Protein AF-A0A2V9I6V0-F1 (afdb_monomer_lite)

Foldseek 3Di:
DDDDDDDDDDDDDDDDDDDDDDDDDDDDDDDDDPDPCPPPPPPDPPQPCVVLVNPPCVVCSVVVVVCVVVVHDDDDDDDPPPCPVVSVVSVCVVVVWPEAEEAQLPDDPCLAQADWDDPVPPDTDHDHDPSYNPRGPYYHYPPLVNHDPVVNVVVPD

Radius of gyration: 36.93 Å; chains: 1; bounding box: 83×36×105 Å

Secondary structure (DSSP, 8-state):
------------------------------------------PPPPPHHHHTT--S-TTTHHHHHHHHHHT--------TTSSHHHHHHHHHHHTT--EEEEETTT--HHHHH-EEEE-SSSSEEEE--TTSSTT-SEEEEETGGGS-HHHHHHH--

pLDDT: mean 78.24, std 22.67, range [29.75, 96.88]

Structure (mmCIF, N/CA/C/O backbone):
data_AF-A0A2V9I6V0-F1
#
_entry.id   AF-A0A2V9I6V0-F1
#
loop_
_atom_site.group_PDB
_atom_site.id
_atom_site.type_symbol
_atom_site.label_atom_id
_atom_site.label_alt_id
_atom_site.label_comp_id
_atom_site.label_asym_id
_atom_site.label_entity_id
_atom_site.label_seq_id
_atom_site.pdbx_PDB_ins_code
_atom_site.Cartn_x
_atom_site.Cartn_y
_atom_site.Cartn_z
_atom_site.occupancy
_atom_site.B_iso_or_equiv
_atom_site.auth_seq_id
_atom_site.auth_comp_id
_atom_site.auth_asym_id
_atom_site.auth_atom_id
_atom_site.pdbx_PDB_model_num
ATOM 1 N N . MET A 1 1 ? -12.060 -4.217 64.987 1.00 38.28 1 MET A N 1
ATOM 2 C CA . MET A 1 1 ? -13.081 -5.277 65.121 1.00 38.28 1 MET A CA 1
ATOM 3 C C . MET A 1 1 ? -14.219 -4.704 65.958 1.00 38.28 1 MET A C 1
ATOM 5 O O . MET A 1 1 ? -13.916 -4.252 67.048 1.00 38.28 1 MET A O 1
ATOM 9 N N . ALA A 1 2 ? -15.424 -4.649 65.371 1.00 37.38 2 ALA A N 1
ATOM 10 C CA . ALA A 1 2 ? -16.782 -4.444 65.920 1.00 37.38 2 ALA A CA 1
ATOM 11 C C . ALA A 1 2 ? -17.041 -3.417 67.055 1.00 37.38 2 ALA A C 1
ATOM 13 O O . ALA A 1 2 ? -16.475 -3.509 68.137 1.00 37.38 2 ALA A O 1
ATOM 14 N N . GLY A 1 3 ? -17.970 -2.480 66.797 1.00 46.00 3 GLY A N 1
ATOM 15 C CA . GLY A 1 3 ? -18.586 -1.598 67.805 1.00 46.00 3 GLY A CA 1
ATOM 16 C C . GLY A 1 3 ? -19.616 -2.320 68.687 1.00 46.00 3 GLY A C 1
ATOM 17 O O . GLY A 1 3 ? -19.722 -3.543 68.615 1.00 46.00 3 GLY A O 1
ATOM 18 N N . PRO A 1 4 ? -20.379 -1.575 69.505 1.00 51.56 4 PRO A N 1
ATOM 19 C CA . PRO A 1 4 ? -21.838 -1.713 69.405 1.00 51.56 4 PRO A CA 1
ATOM 20 C C . PRO A 1 4 ? -22.609 -0.411 69.710 1.00 51.56 4 PRO A C 1
ATOM 22 O O . PRO A 1 4 ? -22.318 0.301 70.668 1.00 51.56 4 PRO A O 1
ATOM 25 N N . TYR A 1 5 ? -23.632 -0.130 68.906 1.00 43.88 5 TYR A N 1
ATOM 26 C CA . TYR A 1 5 ? -24.773 0.702 69.291 1.00 43.88 5 TYR A CA 1
ATOM 27 C C . TYR A 1 5 ? -25.973 -0.244 69.367 1.00 43.88 5 TYR A C 1
ATOM 29 O O . TYR A 1 5 ? -26.364 -0.795 68.340 1.00 43.88 5 TYR A O 1
ATOM 37 N N . GLU A 1 6 ? -26.524 -0.430 70.563 1.00 46.38 6 GLU A N 1
ATOM 38 C CA . GLU A 1 6 ? -27.836 -1.040 70.785 1.00 46.38 6 GLU A CA 1
ATOM 39 C C . GLU A 1 6 ? -28.739 -0.035 71.514 1.00 46.38 6 GLU A C 1
ATOM 41 O O . GLU A 1 6 ? -28.375 0.516 72.552 1.00 46.38 6 GLU A O 1
ATOM 46 N N . ASP A 1 7 ? -29.865 0.238 70.852 1.00 45.62 7 ASP A N 1
ATOM 47 C CA . ASP A 1 7 ? -31.239 0.435 71.320 1.00 45.62 7 ASP A CA 1
ATOM 48 C C . ASP A 1 7 ? -31.532 1.027 72.707 1.00 45.62 7 ASP A C 1
ATOM 50 O O . ASP A 1 7 ? -31.152 0.488 73.738 1.00 45.62 7 ASP A O 1
ATOM 54 N N . HIS A 1 8 ? -32.430 2.025 72.725 1.00 43.97 8 HIS A N 1
ATOM 55 C CA . HIS A 1 8 ? -33.713 1.872 73.428 1.00 43.97 8 HIS A CA 1
ATOM 56 C C . HIS A 1 8 ? -34.796 2.879 72.946 1.00 43.97 8 HIS A C 1
ATOM 58 O O . HIS A 1 8 ? -34.467 3.923 72.383 1.00 43.97 8 HIS A O 1
ATOM 64 N N . PRO A 1 9 ? -36.096 2.544 73.120 1.00 51.59 9 PRO A N 1
ATOM 65 C CA . PRO A 1 9 ? -37.237 3.034 72.335 1.00 51.59 9 PRO A CA 1
ATOM 66 C C . PRO A 1 9 ? -38.047 4.121 73.055 1.00 51.59 9 PRO A C 1
ATOM 68 O O . PRO A 1 9 ? -38.036 4.145 74.278 1.00 51.59 9 PRO A O 1
ATOM 71 N N . LEU A 1 10 ? -38.872 4.900 72.339 1.00 39.47 10 LEU A N 1
ATOM 72 C CA . LEU A 1 10 ? -40.101 5.500 72.890 1.00 39.47 10 LEU A CA 1
ATOM 73 C C . LEU A 1 10 ? -41.166 5.708 71.796 1.00 39.47 10 LEU A C 1
ATOM 75 O O . LEU A 1 10 ? -40.885 6.219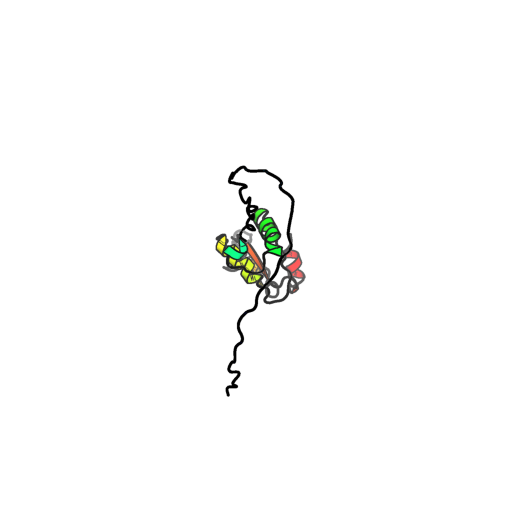 70.715 1.00 39.47 10 LEU A O 1
ATOM 79 N N . GLY A 1 11 ? -42.386 5.267 72.112 1.00 42.75 11 GLY A N 1
ATOM 80 C CA . GLY A 1 11 ? -43.599 5.350 71.297 1.00 42.75 11 GLY A CA 1
ATOM 81 C C . GLY A 1 11 ? -44.378 6.679 71.420 1.00 42.75 11 GLY A C 1
ATOM 82 O O . GLY A 1 11 ? -43.812 7.687 71.836 1.00 42.75 11 GLY A O 1
ATOM 83 N N . PRO A 1 12 ? -45.672 6.701 71.028 1.00 56.47 12 PRO A N 1
ATOM 84 C CA . PRO A 1 12 ? -46.307 7.847 70.362 1.00 56.47 12 PRO A CA 1
ATOM 85 C C . PRO A 1 12 ? -47.266 8.676 71.240 1.00 56.47 12 PRO A C 1
ATOM 87 O O . PRO A 1 12 ? -47.903 8.144 72.142 1.00 56.47 12 PRO A O 1
ATOM 90 N N . LEU A 1 13 ? -47.457 9.954 70.887 1.00 37.78 13 LEU A N 1
ATOM 91 C CA . LEU A 1 13 ? -48.538 10.866 71.322 1.00 37.78 13 LEU A CA 1
ATOM 92 C C . LEU A 1 13 ? -48.740 11.881 70.167 1.00 37.78 13 LEU A C 1
ATOM 94 O O . LEU A 1 13 ? -47.751 12.370 69.641 1.00 37.78 13 LEU A O 1
ATOM 98 N N . GLY A 1 14 ? -49.906 12.247 69.630 1.00 31.84 14 GLY A N 1
ATOM 99 C CA . GLY A 1 14 ? -51.283 12.205 70.113 1.00 31.84 14 GLY A CA 1
ATOM 100 C C . GLY A 1 14 ? -51.865 13.633 70.156 1.00 31.84 14 GLY A C 1
ATOM 101 O O . GLY A 1 14 ? -51.523 14.379 71.062 1.00 31.84 14 GLY A O 1
ATOM 102 N N . GLY A 1 15 ? -52.772 13.979 69.223 1.00 30.92 15 GLY A N 1
ATOM 103 C CA . GLY A 1 15 ? -53.697 15.142 69.277 1.00 30.92 15 GLY A CA 1
ATOM 104 C C . GLY A 1 15 ? -53.124 16.508 68.838 1.00 30.92 15 GLY A C 1
ATOM 105 O O . GLY A 1 15 ? -51.939 16.745 68.976 1.00 30.92 15 GLY A O 1
ATOM 106 N N . GLN A 1 16 ? -53.868 17.485 68.302 1.00 34.69 16 GLN A N 1
ATOM 107 C CA . GLN A 1 16 ? -55.303 17.663 68.065 1.00 34.69 16 GLN A CA 1
ATOM 108 C C . GLN A 1 16 ? -55.539 18.704 66.938 1.00 34.69 16 GLN A C 1
ATOM 110 O O . GLN A 1 16 ? -54.764 19.639 66.788 1.00 34.69 16 GLN A O 1
ATOM 115 N N . SER A 1 17 ? -56.666 18.545 66.232 1.00 35.91 17 SER A N 1
ATOM 116 C CA . SER A 1 17 ? -57.636 19.570 65.786 1.00 35.91 17 SER A CA 1
ATOM 117 C C . SER A 1 17 ? -57.187 20.846 65.038 1.00 35.91 17 SER A C 1
ATOM 119 O O . SER A 1 17 ? -56.687 21.790 65.638 1.00 35.91 17 SER A O 1
ATOM 121 N N . SER A 1 18 ? -57.599 20.960 63.766 1.00 35.47 18 SER A N 1
ATOM 122 C CA . SER A 1 18 ? -58.158 22.207 63.209 1.00 35.47 18 SER A CA 1
ATOM 123 C C . SER A 1 18 ? -59.084 21.943 62.004 1.00 35.47 18 SER A C 1
ATOM 125 O O . SER A 1 18 ? -58.698 21.656 60.878 1.00 35.47 18 SER A O 1
ATOM 127 N N . GLN A 1 19 ? -60.367 21.981 62.333 1.00 37.09 19 GLN A N 1
ATOM 128 C CA . GLN A 1 19 ? -61.542 22.400 61.573 1.00 37.09 19 GLN A CA 1
ATOM 129 C C . GLN A 1 19 ? -61.406 23.190 60.230 1.00 37.09 19 GLN A C 1
ATOM 131 O O . GLN A 1 19 ? -60.787 24.244 60.172 1.00 37.09 19 GLN A O 1
ATOM 136 N N . ILE A 1 20 ? -62.230 22.735 59.262 1.00 35.59 20 ILE A N 1
ATOM 137 C CA . ILE A 1 20 ? -63.172 23.464 58.360 1.00 35.59 20 ILE A CA 1
ATOM 138 C C . ILE A 1 20 ? -62.689 24.045 57.005 1.00 35.59 20 ILE A C 1
ATOM 140 O O . ILE A 1 20 ? -62.004 25.055 56.950 1.00 35.59 20 ILE A O 1
ATOM 144 N N . GLY A 1 21 ? -63.298 23.501 55.929 1.00 29.75 21 GLY A N 1
ATOM 145 C CA . GLY A 1 21 ? -63.727 24.185 54.686 1.00 29.75 21 GLY A CA 1
ATOM 146 C C . GLY A 1 21 ? -62.628 24.422 53.638 1.00 29.75 21 GLY A C 1
ATOM 147 O O . GLY A 1 21 ? -61.625 25.038 53.933 1.00 29.75 21 GLY A O 1
ATOM 148 N N . GLN A 1 22 ? -62.731 24.026 52.369 1.00 41.66 22 GLN A N 1
ATOM 149 C CA . GLN A 1 22 ? -63.890 24.104 51.487 1.00 41.66 22 GLN A CA 1
ATOM 150 C C . GLN A 1 22 ? -63.871 23.017 50.402 1.00 41.66 22 GLN A C 1
ATOM 152 O O . GLN A 1 22 ? -62.838 22.498 49.986 1.00 41.66 22 GLN A O 1
ATOM 157 N N . VAL A 1 23 ? -65.084 22.710 49.962 1.00 36.03 23 VAL A N 1
ATOM 158 C CA . VAL A 1 23 ? -65.481 21.756 48.934 1.00 36.03 23 VAL A CA 1
ATOM 159 C C . VAL A 1 23 ? -65.210 22.333 47.545 1.00 36.03 23 VAL A C 1
ATOM 161 O O . VAL A 1 23 ? -65.733 23.396 47.227 1.00 36.03 23 VAL A O 1
ATOM 164 N N . LEU A 1 24 ? -64.524 21.584 46.678 1.00 38.56 24 LEU A N 1
ATOM 165 C CA . LEU A 1 24 ? -64.734 21.674 45.232 1.00 38.56 24 LEU A CA 1
ATOM 166 C C . LEU A 1 24 ? -64.946 20.271 44.659 1.00 38.56 24 LEU A C 1
ATOM 168 O O . LEU A 1 24 ? -64.077 19.403 44.690 1.00 38.56 24 LEU A O 1
ATOM 172 N N . HIS A 1 25 ? -66.176 20.070 44.192 1.00 32.84 25 HIS A N 1
ATOM 173 C CA . HIS A 1 25 ? -66.625 18.933 43.407 1.00 32.84 25 HIS A CA 1
ATOM 174 C C . HIS A 1 25 ? -65.944 18.931 42.033 1.00 32.84 25 HIS A C 1
ATOM 176 O O . HIS A 1 25 ? -65.950 19.940 41.335 1.00 32.84 25 HIS A O 1
ATOM 182 N N . GLY A 1 26 ? -65.454 17.764 41.623 1.00 32.00 26 GLY A N 1
ATOM 183 C CA . GLY A 1 26 ? -65.017 17.487 40.259 1.00 32.00 26 GLY A CA 1
ATOM 184 C C . GLY A 1 26 ? -64.620 16.022 40.129 1.00 32.00 26 GLY A C 1
ATOM 185 O O . GLY A 1 26 ? -63.445 15.683 40.233 1.00 32.00 26 GLY A O 1
ATOM 186 N N . ARG A 1 27 ? -65.616 15.141 39.995 1.00 41.78 27 ARG A N 1
ATOM 187 C CA . ARG A 1 27 ? -65.419 13.750 39.567 1.00 41.78 27 ARG A CA 1
ATOM 188 C C . ARG A 1 27 ? -65.221 13.716 38.050 1.00 41.78 27 ARG A C 1
ATOM 190 O O . ARG A 1 27 ? -65.818 14.534 37.361 1.00 41.78 27 ARG A O 1
ATOM 197 N N . ASP A 1 28 ? -64.412 12.747 37.619 1.00 38.00 28 ASP A N 1
ATOM 198 C CA . ASP A 1 28 ? -64.442 11.980 36.355 1.00 38.00 28 ASP A CA 1
ATOM 199 C C . ASP A 1 28 ? -63.018 11.856 35.790 1.00 38.00 28 ASP A C 1
ATOM 201 O O . ASP A 1 28 ? -62.391 12.823 35.387 1.00 38.00 28 ASP A O 1
ATOM 205 N N . ALA A 1 29 ? -62.329 10.735 36.004 1.00 38.09 29 ALA A N 1
ATOM 206 C CA . ALA A 1 29 ? -62.457 9.441 35.325 1.00 38.09 29 ALA A CA 1
ATOM 207 C C . ALA A 1 29 ? -61.320 9.266 34.298 1.00 38.09 29 ALA A C 1
ATOM 209 O O . ALA A 1 29 ? -60.918 10.172 33.581 1.00 38.09 29 ALA A O 1
ATOM 210 N N . ARG A 1 30 ? -60.735 8.070 34.314 1.00 46.34 30 ARG A N 1
ATOM 211 C CA . ARG A 1 30 ? -59.500 7.682 33.625 1.00 46.34 30 ARG A CA 1
ATOM 212 C C . ARG A 1 30 ? -59.667 7.631 32.098 1.00 46.34 30 ARG A C 1
ATOM 214 O O . ARG A 1 30 ? -60.579 6.969 31.622 1.00 46.34 30 ARG A O 1
ATOM 221 N N . ALA A 1 31 ? -58.668 8.124 31.365 1.00 36.72 31 ALA A N 1
ATOM 222 C CA . ALA A 1 31 ? -58.270 7.646 30.032 1.00 36.72 31 ALA A CA 1
ATOM 223 C C . ALA A 1 31 ? -56.750 7.885 29.889 1.00 36.72 31 ALA A C 1
ATOM 225 O O . ALA A 1 31 ? -56.296 9.019 29.859 1.00 36.72 31 ALA A O 1
ATOM 226 N N . ARG A 1 32 ? -55.898 6.898 30.193 1.00 48.22 32 ARG A N 1
ATOM 227 C CA . ARG A 1 32 ? -55.247 5.981 29.237 1.00 48.22 32 ARG A CA 1
ATOM 228 C C . ARG A 1 32 ? -54.597 6.668 28.019 1.00 48.22 32 ARG A C 1
ATOM 230 O O . ARG A 1 32 ? -55.277 7.184 27.145 1.00 48.22 32 ARG A O 1
ATOM 237 N N . THR A 1 33 ? -53.273 6.477 27.955 1.00 45.94 33 THR A N 1
ATOM 238 C CA . THR A 1 33 ? -52.445 6.368 26.739 1.00 45.94 33 THR A CA 1
ATOM 239 C C . THR A 1 33 ? -51.934 7.670 26.108 1.00 45.94 33 THR A C 1
ATOM 241 O O . THR A 1 33 ? -52.276 8.011 24.984 1.00 45.94 33 THR A O 1
ATOM 244 N N . GLY A 1 34 ? -50.998 8.338 26.788 1.00 37.75 34 GLY A N 1
ATOM 245 C CA . GLY A 1 34 ? -49.989 9.170 26.125 1.00 37.75 34 GLY A CA 1
ATOM 246 C C . GLY A 1 34 ? -48.742 8.325 25.885 1.00 37.75 34 GLY A C 1
ATOM 247 O O . GLY A 1 34 ? -47.953 8.127 26.804 1.00 37.75 34 GLY A O 1
ATOM 248 N N . GLY A 1 35 ? -48.627 7.742 24.690 1.00 41.31 35 GLY A N 1
ATOM 249 C CA . GLY A 1 35 ? -47.510 6.889 24.296 1.00 41.31 35 GLY A CA 1
ATOM 250 C C . GLY A 1 35 ? -46.173 7.586 24.522 1.00 41.31 35 GLY A C 1
ATOM 251 O O . GLY A 1 35 ? -45.945 8.697 24.048 1.00 41.31 35 GLY A O 1
ATOM 252 N N . ASN A 1 36 ? -45.290 6.910 25.251 1.00 48.50 36 ASN A N 1
ATOM 253 C CA . ASN A 1 36 ? -43.904 7.302 25.410 1.00 48.50 36 ASN A CA 1
ATOM 254 C C . ASN A 1 36 ? -43.245 7.156 24.027 1.00 48.50 36 ASN A C 1
ATOM 256 O O . ASN A 1 36 ? -42.780 6.074 23.668 1.00 48.50 36 ASN A O 1
ATOM 260 N N . MET A 1 37 ? -43.277 8.213 23.208 1.00 53.66 37 MET A N 1
ATOM 261 C CA . MET A 1 37 ? -42.438 8.324 22.016 1.00 53.66 37 MET A CA 1
ATOM 262 C C . MET A 1 37 ? -40.997 8.471 22.498 1.00 53.66 37 MET A C 1
ATOM 264 O O . MET A 1 37 ? -40.418 9.554 22.489 1.00 53.66 37 MET A O 1
ATOM 268 N N . ALA A 1 38 ? -40.428 7.359 22.962 1.00 57.94 38 ALA A N 1
ATOM 269 C CA . ALA A 1 38 ? -38.997 7.197 23.059 1.00 57.94 38 ALA A CA 1
ATOM 270 C C . ALA A 1 38 ? -38.473 7.457 21.650 1.00 57.94 38 ALA A C 1
ATOM 272 O O . ALA A 1 38 ? -38.687 6.645 20.747 1.00 57.94 38 ALA A O 1
ATOM 273 N N . ALA A 1 39 ? -37.887 8.639 21.450 1.00 60.84 39 ALA A N 1
ATOM 274 C CA . ALA A 1 39 ? -37.220 9.000 20.217 1.00 60.84 39 ALA A CA 1
ATOM 275 C C . ALA A 1 39 ? -36.357 7.805 19.817 1.00 60.84 39 ALA A C 1
ATOM 277 O O . ALA A 1 39 ? -35.451 7.416 20.560 1.00 60.84 39 ALA A O 1
ATOM 278 N N . LYS A 1 40 ? -36.713 7.161 18.700 1.00 54.31 40 LYS A N 1
ATOM 279 C CA . LYS A 1 40 ? -35.974 6.031 18.151 1.00 54.31 40 LYS A CA 1
ATOM 280 C C . LYS A 1 40 ? -34.549 6.534 17.978 1.00 54.31 40 LYS A C 1
ATOM 282 O O . LYS A 1 40 ? -34.295 7.333 17.080 1.00 54.31 40 LYS A O 1
ATOM 287 N N . ARG A 1 41 ? -33.647 6.148 18.890 1.00 59.25 41 ARG A N 1
ATOM 288 C CA . ARG A 1 41 ? -32.223 6.450 18.759 1.00 59.25 41 ARG A CA 1
ATOM 289 C C . ARG A 1 41 ? -31.843 5.896 17.401 1.00 59.25 41 ARG A C 1
ATOM 291 O O . ARG A 1 41 ? -31.899 4.686 17.199 1.00 59.25 41 ARG A O 1
ATOM 298 N N . ILE A 1 42 ? -31.538 6.786 16.465 1.00 60.34 42 ILE A N 1
ATOM 299 C CA . ILE A 1 42 ? -30.872 6.401 15.233 1.00 60.34 42 ILE A CA 1
ATOM 300 C C . ILE A 1 42 ? -29.537 5.854 15.726 1.00 60.34 42 ILE A C 1
ATOM 302 O O . ILE A 1 42 ? -28.693 6.609 16.211 1.00 60.34 42 ILE A O 1
ATOM 306 N N . SER A 1 43 ? -29.416 4.526 15.772 1.00 60.94 43 SER A N 1
ATOM 307 C CA . SER A 1 43 ? -28.164 3.870 16.113 1.00 60.94 43 SER A CA 1
ATOM 308 C C . SER A 1 43 ? -27.121 4.407 15.147 1.00 60.94 43 SER A C 1
ATOM 310 O O . SER A 1 43 ? -27.374 4.470 13.941 1.00 60.94 43 SER A O 1
ATOM 312 N N . LYS A 1 44 ? -25.982 4.853 15.683 1.00 62.59 44 LYS A N 1
ATOM 313 C CA . LYS A 1 44 ? -24.845 5.269 14.864 1.00 62.59 44 LYS A CA 1
ATOM 314 C C . LYS A 1 44 ? -24.597 4.147 13.842 1.00 62.59 44 LYS A C 1
ATOM 316 O O . LYS A 1 44 ? -24.636 2.990 14.269 1.00 62.59 44 LYS A O 1
ATOM 321 N N . PRO A 1 45 ? -24.441 4.447 12.538 1.00 63.84 45 PRO A N 1
ATOM 322 C CA . PRO A 1 45 ? -24.142 3.405 11.565 1.00 63.84 45 PRO A CA 1
ATOM 323 C C . PRO A 1 45 ? -22.954 2.594 12.078 1.00 63.84 45 PRO A C 1
ATOM 325 O O . PRO A 1 45 ? -22.001 3.169 12.616 1.00 63.84 45 PRO A O 1
ATOM 328 N N . GLU A 1 46 ? -23.066 1.268 12.005 1.00 81.25 46 GLU A N 1
ATOM 329 C CA . GLU A 1 46 ? -21.967 0.393 12.391 1.00 81.25 46 GLU A CA 1
ATOM 330 C C . GLU A 1 46 ? -20.756 0.740 11.525 1.00 81.25 46 GLU A C 1
ATOM 332 O O . GLU A 1 46 ? -20.872 0.897 10.309 1.00 81.25 46 GLU A O 1
ATOM 337 N N . SER A 1 47 ? -19.606 0.924 12.172 1.00 90.94 47 SER A N 1
ATOM 338 C CA . SER A 1 47 ? -18.352 1.167 11.467 1.00 90.94 47 SER A CA 1
ATOM 339 C C . SER A 1 47 ? -17.992 -0.096 10.685 1.00 90.94 47 SER A C 1
ATOM 341 O O . SER A 1 47 ? -17.828 -1.170 11.269 1.00 90.94 47 SER A O 1
ATOM 343 N N . LEU A 1 48 ? -17.864 0.033 9.364 1.00 93.62 48 LEU A N 1
ATOM 344 C CA . LEU A 1 48 ? -17.404 -1.037 8.484 1.00 93.62 48 LEU A CA 1
ATOM 345 C C . LEU A 1 48 ? -15.966 -1.414 8.835 1.00 93.62 48 LEU A C 1
ATOM 347 O O . LEU A 1 48 ? -15.630 -2.595 8.876 1.00 93.62 48 LEU A O 1
ATOM 351 N N . LEU A 1 49 ? -15.127 -0.426 9.160 1.00 94.94 49 LEU A N 1
ATOM 352 C CA . LEU A 1 49 ? -13.769 -0.694 9.637 1.00 94.94 49 LEU A CA 1
ATOM 353 C C . LEU A 1 49 ? -13.781 -1.486 10.950 1.00 94.94 49 LEU A C 1
ATOM 355 O O . LEU A 1 49 ? -13.053 -2.474 11.067 1.00 94.94 49 LEU A O 1
ATOM 359 N N . ALA A 1 50 ? -14.654 -1.140 11.900 1.00 94.06 50 ALA A N 1
ATOM 360 C CA . ALA A 1 50 ? -14.782 -1.902 13.139 1.00 94.06 50 ALA A CA 1
ATOM 361 C C . ALA A 1 50 ? -15.283 -3.334 12.894 1.00 94.06 50 ALA A C 1
ATOM 363 O O . ALA A 1 50 ? -14.774 -4.267 13.517 1.00 94.06 50 ALA A O 1
ATOM 364 N N . ALA A 1 51 ? -16.208 -3.535 11.947 1.00 93.38 51 ALA A N 1
ATOM 365 C CA . ALA A 1 51 ? -16.655 -4.866 11.524 1.00 93.38 51 ALA A CA 1
ATOM 366 C C . ALA A 1 51 ? -15.516 -5.697 10.902 1.00 93.38 51 ALA A C 1
ATOM 368 O O . ALA A 1 51 ? -15.460 -6.915 11.071 1.00 93.38 51 ALA A O 1
ATOM 369 N N . LEU A 1 52 ? -14.546 -5.040 10.257 1.00 94.56 52 LEU A N 1
ATOM 370 C CA . LEU A 1 52 ? -13.293 -5.644 9.799 1.00 94.56 52 LEU A CA 1
ATOM 371 C C . LEU A 1 52 ? -12.240 -5.786 10.916 1.00 94.56 52 LEU A C 1
ATOM 373 O O . LEU A 1 52 ? -11.097 -6.140 10.639 1.00 94.56 52 LEU A O 1
ATOM 377 N N . GLY A 1 53 ? -12.577 -5.537 12.183 1.00 94.38 53 GLY A N 1
ATOM 378 C CA . GLY A 1 53 ? -11.641 -5.620 13.308 1.00 94.38 53 GLY A CA 1
ATOM 379 C C . GLY A 1 53 ? -10.561 -4.531 13.302 1.00 94.38 53 GLY A C 1
ATOM 380 O O . GLY A 1 53 ? -9.491 -4.728 13.884 1.00 94.38 53 GLY A O 1
ATOM 381 N N . ILE A 1 54 ? -10.814 -3.411 12.622 1.00 95.44 54 ILE A N 1
ATOM 382 C CA . ILE A 1 54 ? -9.989 -2.203 12.637 1.00 95.44 54 ILE A CA 1
ATOM 383 C C . ILE A 1 54 ? -10.665 -1.204 13.578 1.00 95.44 54 ILE A C 1
ATOM 385 O O . ILE A 1 54 ? -11.651 -0.561 13.228 1.00 95.44 54 ILE A O 1
ATOM 389 N N . ILE A 1 55 ? -10.141 -1.099 14.795 1.00 92.56 55 ILE A N 1
ATOM 390 C CA . ILE A 1 55 ? -10.752 -0.319 15.878 1.00 92.56 55 ILE A CA 1
ATOM 391 C C . ILE A 1 55 ? -10.058 1.039 16.016 1.00 92.56 55 ILE A C 1
ATOM 393 O O . ILE A 1 55 ? -8.839 1.124 15.865 1.00 92.56 55 ILE A O 1
ATOM 397 N N . GLY A 1 56 ? -10.816 2.092 16.340 1.00 91.12 56 GLY A N 1
ATOM 398 C CA . GLY A 1 56 ? -10.263 3.419 16.639 1.00 91.12 56 GLY A CA 1
ATOM 399 C C . GLY A 1 56 ? -9.976 4.290 15.411 1.00 91.12 56 GLY A C 1
ATOM 400 O O . GLY A 1 56 ? -9.334 5.331 15.538 1.00 91.12 56 GLY A O 1
ATOM 401 N N . MET A 1 57 ? -10.429 3.869 14.225 1.00 92.81 57 MET A N 1
ATOM 402 C CA . MET A 1 57 ? -10.275 4.592 12.953 1.00 92.81 57 MET A CA 1
ATOM 403 C C . MET A 1 57 ? -11.584 5.246 12.477 1.00 92.81 57 MET A C 1
ATOM 405 O O . MET A 1 57 ? -11.642 5.779 11.371 1.00 92.81 57 MET A O 1
ATOM 409 N N . GLU A 1 58 ? -12.630 5.249 13.307 1.00 91.62 58 GLU A N 1
ATOM 410 C CA . GLU A 1 58 ? -13.951 5.803 12.982 1.00 91.62 58 GLU A CA 1
ATOM 411 C C . GLU A 1 58 ? -13.898 7.264 12.489 1.00 91.62 58 GLU A C 1
ATOM 413 O O . GLU A 1 58 ? -14.661 7.604 11.585 1.00 91.62 58 GLU A O 1
ATOM 418 N N . PRO A 1 59 ? -13.016 8.150 13.007 1.00 92.81 59 PRO A N 1
ATOM 419 C CA . PRO A 1 59 ? -12.937 9.525 12.512 1.00 92.81 59 PRO A CA 1
ATOM 420 C C . PRO A 1 59 ? -12.445 9.652 11.063 1.00 92.81 59 PRO A C 1
ATOM 422 O O . PRO A 1 59 ? -12.794 10.622 10.395 1.00 92.81 59 PRO A O 1
ATOM 425 N N . ILE A 1 60 ? -11.631 8.706 10.582 1.00 94.06 60 ILE A N 1
ATOM 426 C CA . ILE A 1 60 ? -11.047 8.737 9.228 1.00 94.06 60 ILE A CA 1
ATOM 427 C C . ILE A 1 60 ? -11.731 7.768 8.258 1.00 94.06 60 ILE A C 1
ATOM 429 O O . ILE A 1 60 ? -11.480 7.818 7.055 1.00 94.06 60 ILE A O 1
ATOM 433 N N . GLU A 1 61 ? -12.621 6.913 8.761 1.00 95.50 61 GLU A N 1
ATOM 434 C CA . GLU A 1 61 ? -13.362 5.927 7.978 1.00 95.50 61 GLU A CA 1
ATOM 435 C C . GLU A 1 61 ? -14.061 6.514 6.739 1.00 95.50 61 GLU A C 1
ATOM 437 O O . GLU A 1 61 ? -13.864 5.955 5.660 1.00 95.50 61 GLU A O 1
ATOM 442 N N . PRO A 1 62 ? -14.791 7.649 6.801 1.00 95.19 62 PRO A N 1
ATOM 443 C CA . PRO A 1 62 ? -15.438 8.201 5.609 1.00 95.19 62 PRO A CA 1
ATOM 444 C C . PRO A 1 62 ? -14.453 8.574 4.495 1.00 95.19 62 PRO A C 1
ATOM 446 O O . PRO A 1 62 ? -14.765 8.401 3.320 1.00 95.19 62 PRO A O 1
ATOM 449 N N . VAL A 1 63 ? -13.257 9.055 4.853 1.00 95.81 63 VAL A N 1
ATOM 450 C CA . VAL A 1 63 ? -12.206 9.422 3.888 1.00 95.81 63 VAL A CA 1
ATOM 451 C C . VAL A 1 63 ? -11.618 8.170 3.246 1.00 95.81 63 VAL A C 1
ATOM 453 O O . VAL A 1 63 ? -11.445 8.127 2.031 1.00 95.81 63 VAL A O 1
ATOM 456 N N . ILE A 1 64 ? -11.367 7.133 4.050 1.00 95.94 64 ILE A N 1
ATOM 457 C CA . ILE A 1 64 ? -10.890 5.838 3.554 1.00 95.94 64 ILE A CA 1
ATOM 458 C C . ILE A 1 64 ? -11.908 5.246 2.578 1.00 95.94 64 ILE A C 1
ATOM 460 O O . ILE A 1 64 ? -11.543 4.871 1.469 1.00 95.94 64 ILE A O 1
ATOM 464 N N . LEU A 1 65 ? -13.188 5.201 2.959 1.00 95.75 65 LEU A N 1
ATOM 465 C CA . LEU A 1 65 ? -14.249 4.669 2.105 1.00 95.75 65 LEU A CA 1
ATOM 466 C C . LEU A 1 65 ? -14.417 5.491 0.823 1.00 95.75 65 LEU A C 1
ATOM 468 O O . LEU A 1 65 ? -14.539 4.911 -0.250 1.00 95.75 65 LEU A O 1
ATOM 472 N N . GLY A 1 66 ? -14.380 6.824 0.915 1.00 96.88 66 GLY A N 1
ATOM 473 C CA . GLY A 1 66 ? -14.452 7.703 -0.252 1.00 96.88 66 GLY A CA 1
ATOM 474 C C . GLY A 1 66 ? -13.328 7.436 -1.251 1.00 96.88 66 GLY A C 1
ATOM 475 O O . GLY A 1 66 ? -13.594 7.286 -2.442 1.00 96.88 66 GLY A O 1
ATOM 476 N N . ALA A 1 67 ? -12.092 7.294 -0.767 1.00 96.00 67 ALA A N 1
ATOM 477 C CA . ALA A 1 67 ? -10.953 6.988 -1.623 1.00 96.00 67 ALA A CA 1
ATOM 478 C C . ALA A 1 67 ? -11.043 5.587 -2.243 1.00 96.00 67 ALA A C 1
ATOM 480 O O . ALA A 1 67 ? -10.799 5.436 -3.434 1.00 96.00 67 ALA A O 1
ATOM 481 N N . LEU A 1 68 ? -11.463 4.574 -1.475 1.00 95.12 68 LEU A N 1
ATOM 482 C CA . LEU A 1 68 ? -11.653 3.215 -1.994 1.00 95.12 68 LEU A CA 1
ATOM 483 C C . LEU A 1 68 ? -12.729 3.154 -3.085 1.00 95.12 68 LEU A C 1
ATOM 485 O O . LEU A 1 68 ? -12.541 2.469 -4.084 1.00 95.12 68 LEU A O 1
ATOM 489 N N . ILE A 1 69 ? -13.841 3.874 -2.908 1.00 95.75 69 ILE A N 1
ATOM 490 C CA . ILE A 1 69 ? -14.923 3.944 -3.902 1.00 95.75 69 ILE A CA 1
ATOM 491 C C . ILE A 1 69 ? -14.460 4.689 -5.159 1.00 95.75 69 ILE A C 1
ATOM 493 O O . ILE A 1 69 ? -14.798 4.280 -6.268 1.00 95.75 69 ILE A O 1
ATOM 497 N N . GLY A 1 70 ? -13.704 5.777 -4.991 1.00 95.00 70 GLY A N 1
ATOM 498 C CA . GLY A 1 70 ? -13.180 6.575 -6.101 1.00 95.00 70 GLY A CA 1
ATOM 499 C C . GLY A 1 70 ? -11.964 5.967 -6.803 1.00 95.00 70 GLY A C 1
ATOM 500 O O . GLY A 1 70 ? -11.620 6.408 -7.893 1.00 95.00 70 GLY A O 1
ATOM 501 N N . GLY A 1 71 ? -11.309 4.971 -6.201 1.00 93.38 71 GLY A N 1
ATOM 502 C CA . GLY A 1 71 ? -10.001 4.493 -6.657 1.00 93.38 71 GLY A CA 1
ATOM 503 C C . GLY A 1 71 ? -8.882 5.526 -6.466 1.00 93.38 71 GLY A C 1
ATOM 504 O O . GLY A 1 71 ? -7.860 5.455 -7.144 1.00 93.38 71 GLY A O 1
ATOM 505 N N . GLU A 1 72 ? -9.077 6.490 -5.565 1.00 94.81 72 GLU A N 1
ATOM 506 C CA . GLU A 1 72 ? -8.135 7.581 -5.310 1.00 94.81 72 GLU A CA 1
ATOM 507 C C . GLU A 1 72 ? -6.975 7.112 -4.412 1.00 94.81 72 GLU A C 1
ATOM 509 O O . GLU A 1 72 ? -7.182 6.319 -3.483 1.00 94.81 72 GLU A O 1
ATOM 514 N N . PRO A 1 73 ? -5.747 7.615 -4.623 1.00 93.38 73 PRO A N 1
ATOM 515 C CA . PRO A 1 73 ? -4.611 7.279 -3.775 1.00 93.38 73 PRO A CA 1
ATOM 516 C C . PRO A 1 73 ? -4.784 7.816 -2.344 1.00 93.38 73 PRO A C 1
ATOM 518 O O . PRO A 1 73 ? -5.228 8.943 -2.119 1.00 93.38 73 PRO A O 1
ATOM 521 N N . LEU A 1 74 ? -4.366 7.019 -1.355 1.00 93.62 74 LEU A N 1
ATOM 522 C CA . LEU A 1 74 ? -4.406 7.372 0.067 1.00 93.62 74 LEU A CA 1
ATOM 523 C C . LEU A 1 74 ? -3.001 7.627 0.622 1.00 93.62 74 LEU A C 1
ATOM 525 O O . LEU A 1 74 ? -2.152 6.737 0.616 1.00 93.62 74 LEU A O 1
ATOM 529 N N . LEU A 1 75 ? -2.788 8.812 1.201 1.00 93.75 75 LEU A N 1
ATOM 530 C CA . LEU A 1 75 ? -1.598 9.123 1.995 1.00 93.75 75 LEU A CA 1
ATOM 531 C C . LEU A 1 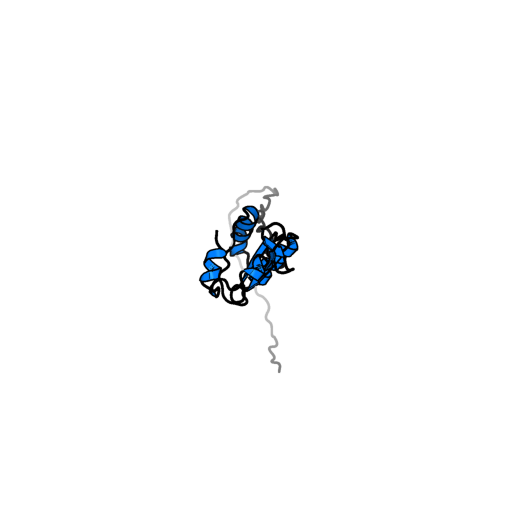75 ? -1.939 9.101 3.488 1.00 93.75 75 LEU A C 1
ATOM 533 O O . LEU A 1 75 ? -2.608 9.996 4.004 1.00 93.75 75 LEU A O 1
ATOM 537 N N . LEU A 1 76 ? -1.449 8.085 4.199 1.00 93.88 76 LEU A N 1
ATOM 538 C CA . LEU A 1 76 ? -1.652 7.943 5.641 1.00 93.88 76 LEU A CA 1
ATOM 539 C C . LEU A 1 76 ? -0.432 8.453 6.412 1.00 93.88 76 LEU A C 1
ATOM 541 O O . LEU A 1 76 ? 0.627 7.825 6.405 1.00 93.88 76 LEU A O 1
ATOM 545 N N . VAL A 1 77 ? -0.593 9.560 7.139 1.00 93.75 77 VAL A N 1
ATOM 546 C CA . VAL A 1 77 ? 0.466 10.147 7.973 1.00 93.75 77 VAL A CA 1
ATOM 547 C C . VAL A 1 77 ? 0.157 9.924 9.447 1.00 93.75 77 VAL A C 1
ATOM 549 O O . VAL A 1 77 ? -0.930 10.225 9.931 1.00 93.75 77 VAL A O 1
ATOM 552 N N . GLY A 1 78 ? 1.132 9.402 10.184 1.00 92.81 78 GLY A N 1
ATOM 553 C CA . GLY A 1 78 ? 1.044 9.261 11.632 1.00 92.81 78 GLY A CA 1
ATOM 554 C C . GLY A 1 78 ? 2.238 8.495 12.198 1.00 92.81 78 GLY A C 1
ATOM 555 O O . GLY A 1 78 ? 2.957 7.857 11.421 1.00 92.81 78 GLY A O 1
ATOM 556 N N . PRO A 1 79 ? 2.439 8.510 13.526 1.00 93.25 79 PRO A N 1
ATOM 557 C CA . PRO A 1 79 ? 3.525 7.787 14.187 1.00 93.25 79 PRO A CA 1
ATOM 558 C C .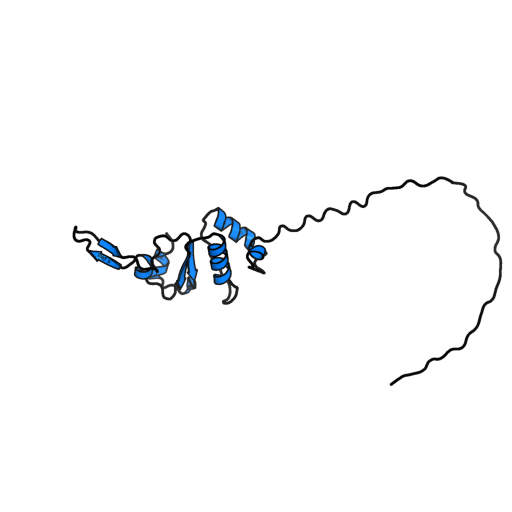 PRO A 1 79 ? 3.603 6.299 13.812 1.00 93.25 79 PRO A C 1
ATOM 560 O O . PRO A 1 79 ? 2.626 5.689 13.367 1.00 93.25 79 PRO A O 1
ATOM 563 N N . HIS A 1 80 ? 4.766 5.681 14.001 1.00 90.94 80 HIS A N 1
ATOM 564 C CA . HIS A 1 80 ? 4.882 4.226 13.880 1.00 90.94 80 HIS A CA 1
ATOM 565 C C . HIS A 1 80 ? 3.972 3.534 14.910 1.00 90.94 80 HIS A C 1
ATOM 567 O O . HIS A 1 80 ? 3.721 4.068 15.988 1.00 90.94 80 HIS A O 1
ATOM 573 N N . GLY A 1 81 ? 3.437 2.362 14.563 1.00 91.69 81 GLY A N 1
ATOM 574 C CA . GLY A 1 81 ? 2.542 1.610 15.451 1.00 91.69 81 GLY A CA 1
ATOM 575 C C . GLY A 1 81 ? 1.077 2.067 15.468 1.00 91.69 81 GLY A C 1
ATOM 576 O O . GLY A 1 81 ? 0.271 1.438 16.140 1.00 91.69 81 GLY A O 1
ATOM 577 N N . THR A 1 82 ? 0.675 3.078 14.687 1.00 92.94 82 THR A N 1
ATOM 578 C CA . THR A 1 82 ? -0.740 3.509 14.601 1.00 92.94 82 THR A CA 1
ATOM 579 C C . THR A 1 82 ? -1.648 2.584 13.782 1.00 92.94 82 THR A C 1
ATOM 581 O O . THR A 1 82 ? -2.789 2.932 13.512 1.00 92.94 82 THR A O 1
ATOM 584 N N . GLY A 1 83 ? -1.163 1.423 13.334 1.00 94.19 83 GLY A N 1
ATOM 585 C CA . GLY A 1 83 ? -1.983 0.450 12.607 1.00 94.19 83 GLY A CA 1
ATOM 586 C C . GLY A 1 83 ? -2.221 0.749 11.121 1.00 94.19 83 GLY A C 1
ATOM 587 O O . GLY A 1 83 ? -3.098 0.130 10.537 1.00 94.19 83 GLY A O 1
ATOM 588 N N . LYS A 1 84 ? -1.445 1.635 10.477 1.00 94.94 84 LYS A N 1
ATOM 589 C CA . LYS A 1 84 ? -1.563 1.937 9.028 1.00 94.94 84 LYS A CA 1
ATOM 590 C C . LYS A 1 84 ? -1.431 0.688 8.147 1.00 94.94 84 LYS A C 1
ATOM 592 O O . LYS A 1 84 ? -2.314 0.391 7.350 1.00 94.94 84 LYS A O 1
ATOM 597 N N . SER A 1 85 ? -0.358 -0.078 8.339 1.00 95.12 85 SER A N 1
ATOM 598 C CA . SER A 1 85 ? -0.114 -1.312 7.584 1.00 95.12 85 SER A CA 1
ATOM 599 C C . SER A 1 85 ? -1.203 -2.354 7.867 1.00 95.12 85 SER A C 1
ATOM 601 O O . SER A 1 85 ? -1.662 -3.041 6.959 1.00 95.12 85 SER A O 1
ATOM 603 N N . TYR A 1 86 ? -1.684 -2.427 9.112 1.00 96.31 86 TYR A N 1
ATOM 604 C CA . TYR A 1 86 ? -2.791 -3.307 9.492 1.00 96.31 86 TYR A CA 1
ATOM 605 C C . TYR A 1 86 ? -4.111 -2.903 8.817 1.00 96.31 86 TYR A C 1
ATOM 607 O O . TYR A 1 86 ? -4.780 -3.749 8.239 1.00 96.31 86 TYR A O 1
ATOM 615 N N . LEU A 1 87 ? -4.452 -1.613 8.810 1.00 96.00 87 LEU A N 1
ATOM 616 C CA . LEU A 1 87 ? -5.616 -1.059 8.114 1.00 96.00 87 LEU A CA 1
ATOM 617 C C . LEU A 1 87 ? -5.621 -1.462 6.629 1.00 96.00 87 LEU A C 1
ATOM 619 O O . LEU A 1 87 ? -6.589 -2.055 6.158 1.00 96.00 87 LEU A O 1
ATOM 623 N N . LEU A 1 88 ? -4.529 -1.191 5.908 1.00 95.62 88 LEU A N 1
ATOM 624 C CA . LEU A 1 88 ? -4.448 -1.436 4.464 1.00 95.62 88 LEU A CA 1
ATOM 625 C C . LEU A 1 88 ? -4.448 -2.931 4.117 1.00 95.62 88 LEU A C 1
ATOM 627 O O . LEU A 1 88 ? -5.130 -3.346 3.178 1.00 95.62 88 LEU A O 1
ATOM 631 N N . THR A 1 89 ? -3.737 -3.757 4.890 1.00 95.69 89 THR A N 1
ATOM 632 C CA . THR A 1 89 ? -3.714 -5.216 4.679 1.00 95.69 89 THR A CA 1
ATOM 633 C C . THR A 1 89 ? -5.064 -5.859 4.983 1.00 95.69 89 THR A C 1
ATOM 635 O O . THR A 1 89 ? -5.522 -6.699 4.211 1.00 95.69 89 THR A O 1
ATOM 638 N N . ARG A 1 90 ? -5.752 -5.438 6.054 1.00 96.81 90 ARG A N 1
ATOM 639 C CA . ARG A 1 90 ? -7.091 -5.941 6.400 1.00 96.81 90 ARG A CA 1
ATOM 640 C C . ARG A 1 90 ? -8.146 -5.544 5.375 1.00 96.81 90 ARG A C 1
ATOM 642 O O . ARG A 1 90 ? -8.954 -6.394 5.014 1.00 96.81 90 ARG A O 1
ATOM 649 N N . ILE A 1 91 ? -8.123 -4.303 4.885 1.00 96.44 91 ILE A N 1
ATOM 650 C CA . ILE A 1 91 ? -9.021 -3.855 3.810 1.00 96.44 91 ILE A CA 1
ATOM 651 C C . ILE A 1 91 ? -8.763 -4.653 2.532 1.00 96.44 91 ILE A C 1
ATOM 653 O O . ILE A 1 91 ? -9.701 -5.188 1.950 1.00 96.44 91 ILE A O 1
ATOM 657 N N . SER A 1 92 ? -7.498 -4.789 2.125 1.00 96.25 92 SER A N 1
ATOM 658 C CA . SER A 1 92 ? -7.142 -5.529 0.908 1.00 96.25 92 SER A CA 1
ATOM 659 C C . SER A 1 92 ? -7.588 -6.988 0.986 1.00 96.25 92 SER A C 1
ATOM 661 O O . SER A 1 92 ? -8.180 -7.498 0.040 1.00 96.25 92 SER A O 1
ATOM 663 N N . ALA A 1 93 ? -7.388 -7.635 2.139 1.00 96.62 93 ALA A N 1
ATOM 664 C CA . ALA A 1 93 ? -7.854 -8.997 2.378 1.00 96.62 93 ALA A CA 1
ATOM 665 C C . ALA A 1 93 ? -9.387 -9.106 2.343 1.00 96.62 93 ALA A C 1
ATOM 667 O O . ALA A 1 93 ? -9.917 -10.031 1.736 1.00 96.62 93 ALA A O 1
ATOM 668 N N . ALA A 1 94 ? -10.104 -8.159 2.956 1.00 96.69 94 ALA A N 1
ATOM 669 C CA . ALA A 1 94 ? -11.568 -8.144 2.961 1.00 96.69 94 ALA A CA 1
ATOM 670 C C . ALA A 1 94 ? -12.167 -7.955 1.559 1.00 96.69 94 ALA A C 1
ATOM 672 O O . ALA A 1 94 ? -13.235 -8.488 1.268 1.00 96.69 94 ALA A O 1
ATOM 673 N N . LEU A 1 95 ? -11.471 -7.215 0.696 1.00 95.44 95 LEU A N 1
ATOM 674 C CA . LEU A 1 95 ? -11.862 -6.962 -0.688 1.00 95.44 95 LEU A CA 1
ATOM 675 C C . LEU A 1 95 ? -11.321 -8.010 -1.678 1.00 95.44 95 LEU A C 1
ATOM 677 O O . LEU A 1 95 ? -11.652 -7.947 -2.858 1.00 95.44 95 LEU A O 1
ATOM 681 N N . GLY A 1 96 ? -10.498 -8.963 -1.225 1.00 96.56 96 GLY A N 1
ATOM 682 C CA . GLY A 1 96 ? -9.874 -9.967 -2.093 1.00 96.56 96 GLY A CA 1
ATOM 683 C C . GLY A 1 96 ? -8.885 -9.381 -3.107 1.00 96.56 96 GLY A C 1
ATOM 684 O O . GLY A 1 96 ? -8.737 -9.927 -4.195 1.00 96.56 96 GLY A O 1
ATOM 685 N N . LEU A 1 97 ? -8.237 -8.260 -2.776 1.00 95.75 97 LEU A N 1
ATOM 686 C CA . LEU A 1 97 ? -7.305 -7.567 -3.666 1.00 95.75 97 LEU A CA 1
ATOM 687 C C . LEU A 1 97 ? -5.928 -8.231 -3.647 1.00 95.75 97 LEU A C 1
ATOM 689 O O . LEU A 1 97 ? -5.374 -8.499 -2.576 1.00 95.75 97 LEU A O 1
ATOM 693 N N . GLU A 1 98 ? -5.318 -8.390 -4.821 1.00 95.31 98 GLU A N 1
ATOM 694 C CA . GLU A 1 98 ? -3.898 -8.714 -4.908 1.00 95.31 98 GLU A CA 1
ATOM 695 C C . GLU A 1 98 ? -3.039 -7.513 -4.483 1.00 95.31 98 GLU A C 1
ATOM 697 O O . GLU A 1 98 ? -2.728 -6.618 -5.281 1.00 95.31 98 GLU A O 1
ATOM 702 N N . LEU A 1 99 ? -2.654 -7.501 -3.207 1.00 95.31 99 LEU A N 1
ATOM 703 C CA . LEU A 1 99 ? -1.841 -6.454 -2.597 1.00 95.31 99 LEU A CA 1
ATOM 704 C C . LEU A 1 99 ? -0.343 -6.696 -2.827 1.00 95.31 99 LEU A C 1
ATOM 706 O O . LEU A 1 99 ? 0.192 -7.716 -2.394 1.00 95.31 99 LEU A O 1
ATOM 710 N N . ARG A 1 100 ? 0.357 -5.710 -3.399 1.00 95.25 100 ARG A N 1
ATOM 711 C CA . ARG A 1 100 ? 1.823 -5.609 -3.290 1.00 95.25 100 ARG A CA 1
ATOM 712 C C . ARG A 1 100 ? 2.199 -4.590 -2.222 1.00 95.25 100 ARG A C 1
ATOM 714 O O . ARG A 1 100 ? 1.636 -3.497 -2.171 1.00 95.25 100 ARG A O 1
ATOM 721 N N . HIS A 1 101 ? 3.143 -4.958 -1.365 1.00 95.12 101 HIS A N 1
ATOM 722 C CA . HIS A 1 101 ? 3.635 -4.113 -0.284 1.00 95.12 101 HIS A CA 1
ATOM 723 C C . HIS A 1 101 ? 5.132 -3.868 -0.464 1.00 95.12 101 HIS A C 1
ATOM 725 O O . HIS A 1 101 ? 5.915 -4.814 -0.530 1.00 95.12 101 HIS A O 1
ATOM 731 N N . TYR A 1 102 ? 5.512 -2.596 -0.510 1.00 94.81 102 TYR A N 1
ATOM 732 C CA . TYR A 1 102 ? 6.883 -2.142 -0.687 1.00 94.81 102 TYR A CA 1
ATOM 733 C C . TYR A 1 102 ? 7.303 -1.252 0.478 1.00 94.81 102 TYR A C 1
ATOM 735 O O . TYR A 1 102 ? 6.553 -0.364 0.873 1.00 94.81 102 TYR A O 1
ATOM 743 N N . ASN A 1 103 ? 8.528 -1.427 0.975 1.00 94.31 103 ASN A N 1
ATOM 744 C CA . ASN A 1 103 ? 9.167 -0.407 1.802 1.00 94.31 103 ASN A CA 1
ATOM 745 C C . ASN A 1 103 ? 9.936 0.553 0.884 1.00 94.31 103 ASN A C 1
ATOM 747 O O . ASN A 1 103 ? 10.929 0.166 0.269 1.00 94.31 103 ASN A O 1
ATOM 751 N N . ALA A 1 104 ? 9.504 1.812 0.817 1.00 93.94 104 ALA A N 1
ATOM 752 C CA . ALA A 1 104 ? 10.082 2.816 -0.070 1.00 93.94 104 ALA A CA 1
ATOM 753 C C . ALA A 1 104 ? 11.553 3.145 0.222 1.00 93.94 104 ALA A C 1
ATOM 755 O O . ALA A 1 104 ? 12.245 3.641 -0.666 1.00 93.94 104 ALA A O 1
ATOM 756 N N . SER A 1 105 ? 12.034 2.896 1.446 1.00 92.25 105 SER A N 1
ATOM 757 C CA . SER A 1 105 ? 13.433 3.133 1.823 1.00 92.25 105 SER A CA 1
ATOM 758 C C . SER A 1 105 ? 14.401 2.117 1.209 1.00 92.25 105 SER A C 1
ATOM 760 O O . SER A 1 105 ? 15.585 2.417 1.058 1.00 92.25 105 SER A O 1
ATOM 762 N N . LEU A 1 106 ? 13.899 0.935 0.834 1.00 93.00 106 LEU A N 1
ATOM 763 C CA . LEU A 1 106 ? 14.682 -0.167 0.261 1.00 93.00 106 LEU A CA 1
ATOM 764 C C . LEU A 1 106 ? 14.331 -0.461 -1.201 1.00 93.00 106 LEU A C 1
ATOM 766 O O . LEU A 1 106 ? 15.012 -1.258 -1.839 1.00 93.00 106 LEU A O 1
ATOM 770 N N . LEU A 1 107 ? 13.262 0.151 -1.709 1.00 91.88 107 LEU A N 1
ATOM 771 C CA . LEU A 1 107 ? 12.724 -0.118 -3.032 1.00 91.88 107 LEU A CA 1
ATOM 772 C C . LEU A 1 107 ? 13.716 0.289 -4.127 1.00 91.88 107 LEU A C 1
ATOM 774 O O . LEU A 1 107 ? 14.244 1.402 -4.110 1.00 91.88 107 LEU A O 1
ATOM 778 N N . ASN A 1 108 ? 13.919 -0.588 -5.107 1.00 89.38 108 ASN A N 1
ATOM 779 C CA . ASN A 1 108 ? 14.600 -0.279 -6.358 1.00 89.38 108 ASN A CA 1
ATOM 780 C C . ASN A 1 108 ? 13.605 -0.290 -7.522 1.00 89.38 108 ASN A C 1
ATOM 782 O O . ASN A 1 108 ? 12.505 -0.830 -7.434 1.00 89.38 108 ASN A O 1
ATOM 786 N N . TYR A 1 109 ? 13.997 0.307 -8.648 1.00 88.00 109 TYR A N 1
ATOM 787 C CA . TYR A 1 109 ? 13.151 0.333 -9.843 1.00 88.00 109 TYR A CA 1
ATOM 788 C C . TYR A 1 109 ? 12.858 -1.080 -10.372 1.00 88.00 109 TYR A C 1
ATOM 790 O O . TYR A 1 109 ? 11.712 -1.388 -10.697 1.00 88.00 109 TYR A O 1
ATOM 798 N N . ASP A 1 110 ? 13.868 -1.948 -10.377 1.00 89.00 110 ASP A N 1
ATOM 799 C CA . ASP A 1 110 ? 13.755 -3.324 -10.872 1.00 89.00 110 ASP A CA 1
ATOM 800 C C . ASP A 1 110 ? 12.807 -4.176 -10.010 1.00 89.00 110 ASP A C 1
ATOM 802 O O . ASP A 1 110 ? 12.174 -5.099 -10.521 1.00 89.00 110 ASP A O 1
ATOM 806 N N . ASP A 1 111 ? 12.622 -3.828 -8.730 1.00 89.25 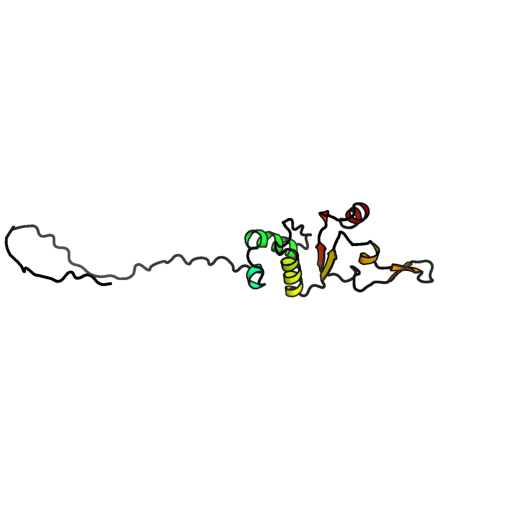111 ASP A N 1
ATOM 807 C CA . ASP A 1 111 ? 11.639 -4.488 -7.861 1.00 89.25 111 ASP A CA 1
ATOM 808 C C . ASP A 1 111 ? 10.204 -4.218 -8.337 1.00 89.25 111 ASP A C 1
ATOM 810 O O . ASP A 1 111 ? 9.334 -5.074 -8.200 1.00 89.25 111 ASP A O 1
ATOM 814 N N . LEU A 1 112 ? 9.954 -3.046 -8.935 1.00 90.69 112 LEU A N 1
ATOM 815 C CA . LEU A 1 112 ? 8.648 -2.682 -9.479 1.00 90.69 112 LEU A CA 1
ATOM 816 C C . LEU A 1 112 ? 8.431 -3.291 -10.861 1.00 90.69 112 LEU A C 1
ATOM 818 O O . LEU A 1 112 ? 7.423 -3.959 -11.086 1.00 90.69 112 LEU A O 1
ATOM 822 N N . VAL A 1 113 ? 9.357 -3.061 -11.794 1.00 90.38 113 VAL A N 1
ATOM 823 C CA . VAL A 1 113 ? 9.132 -3.396 -13.210 1.00 90.38 113 VAL A CA 1
ATOM 824 C C . VAL A 1 113 ? 9.653 -4.772 -13.616 1.00 90.38 113 VAL A C 1
ATOM 826 O O . VAL A 1 113 ? 9.170 -5.319 -14.606 1.00 90.38 113 VAL A O 1
ATOM 829 N N . GLY A 1 114 ? 10.576 -5.358 -12.855 1.00 91.38 114 GLY A N 1
ATOM 830 C CA . GLY A 1 114 ? 11.302 -6.572 -13.222 1.00 91.38 114 GLY A CA 1
ATOM 831 C C . GLY A 1 114 ? 12.630 -6.284 -13.928 1.00 91.38 114 GLY A C 1
ATOM 832 O O . GLY A 1 114 ? 13.040 -5.136 -14.089 1.00 91.38 114 GLY A O 1
ATOM 833 N N . TYR A 1 115 ? 13.309 -7.340 -14.374 1.00 92.19 115 TYR A N 1
ATOM 834 C CA . TYR A 1 115 ? 14.623 -7.222 -15.011 1.00 92.19 115 TYR A CA 1
ATOM 835 C C . TYR A 1 115 ? 14.505 -7.185 -16.540 1.00 92.19 115 TYR A C 1
ATOM 837 O O . TYR A 1 115 ? 13.901 -8.095 -17.114 1.00 92.19 115 TYR A O 1
ATOM 845 N N . PRO A 1 116 ? 15.091 -6.187 -17.227 1.00 91.75 116 PRO A N 1
ATOM 846 C CA . PRO A 1 116 ? 15.043 -6.116 -18.681 1.00 91.75 116 PRO A CA 1
ATOM 847 C C . PRO A 1 116 ? 15.995 -7.143 -19.304 1.00 91.75 116 PRO A C 1
ATOM 849 O O . PRO A 1 116 ? 17.209 -7.076 -19.112 1.00 91.75 116 PRO A O 1
ATOM 852 N N . LEU A 1 117 ? 15.456 -8.063 -20.102 1.00 92.75 117 LEU A N 1
ATOM 853 C CA . LEU A 1 117 ? 16.222 -9.006 -20.910 1.00 92.75 117 LEU A CA 1
ATOM 854 C C . LEU A 1 117 ? 15.994 -8.763 -22.409 1.00 92.75 117 LEU A C 1
ATOM 856 O O . LEU A 1 117 ? 14.891 -8.396 -22.820 1.00 92.75 117 LEU A O 1
ATOM 860 N N . PRO A 1 118 ? 17.009 -8.984 -23.262 1.00 94.12 118 PRO A N 1
ATOM 861 C CA . PRO A 1 118 ? 16.819 -8.967 -24.705 1.00 94.12 118 PRO A CA 1
ATOM 862 C C . PRO A 1 118 ? 15.843 -10.062 -25.142 1.00 94.12 118 PRO A C 1
ATOM 864 O O . PRO A 1 118 ? 16.027 -11.232 -24.819 1.00 94.12 118 PRO A O 1
ATOM 867 N N . ASN A 1 119 ? 14.856 -9.703 -25.961 1.00 93.25 119 ASN A N 1
ATOM 868 C CA . ASN A 1 119 ? 13.855 -10.651 -26.465 1.00 93.25 119 ASN A CA 1
ATOM 869 C C . ASN A 1 119 ? 14.284 -11.387 -27.755 1.00 93.25 119 ASN A C 1
ATOM 871 O O . ASN A 1 119 ? 13.476 -12.054 -28.401 1.00 93.25 119 ASN A O 1
ATOM 875 N N . GLY A 1 120 ? 15.533 -11.200 -28.198 1.00 88.81 120 GLY A N 1
ATOM 876 C CA . GLY A 1 120 ? 16.067 -11.779 -29.438 1.00 88.81 120 GLY A CA 1
ATOM 877 C C . GLY A 1 120 ? 15.511 -11.181 -30.742 1.00 88.81 120 GLY A C 1
ATOM 878 O O . GLY A 1 120 ? 15.932 -11.588 -31.820 1.00 88.81 120 GLY A O 1
ATOM 879 N N . ARG A 1 121 ? 14.599 -10.201 -30.672 1.00 91.81 121 ARG A N 1
ATOM 880 C CA . ARG A 1 121 ? 13.956 -9.522 -31.818 1.00 91.81 121 ARG A CA 1
ATOM 881 C C . ARG A 1 121 ? 14.277 -8.024 -31.882 1.00 91.81 121 ARG A C 1
ATOM 883 O O . ARG A 1 121 ? 13.537 -7.257 -32.488 1.00 91.81 121 ARG A O 1
ATOM 890 N N . GLY A 1 122 ? 15.362 -7.602 -31.232 1.00 91.12 122 GLY A N 1
ATOM 891 C CA . GLY 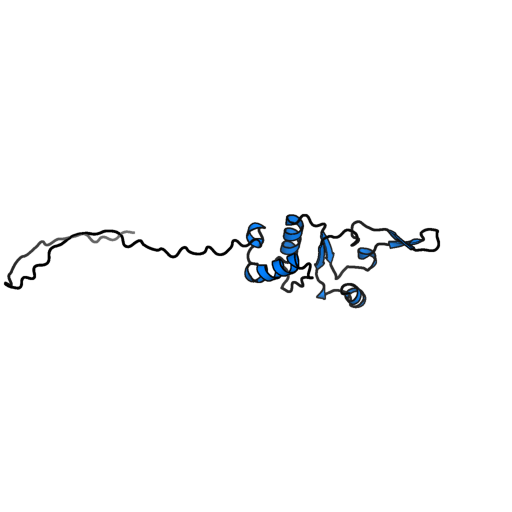A 1 122 ? 15.771 -6.195 -31.160 1.00 91.12 122 GLY A CA 1
ATOM 892 C C . GLY A 1 122 ? 14.991 -5.354 -30.142 1.00 91.12 122 GLY A C 1
ATOM 893 O O . GLY A 1 122 ? 15.065 -4.132 -30.198 1.00 91.12 122 GLY A O 1
ATOM 894 N N . GLY A 1 123 ? 14.252 -5.984 -29.221 1.00 91.19 123 GLY A N 1
ATOM 895 C CA . GLY A 1 123 ? 13.547 -5.309 -28.129 1.00 91.19 123 GLY A CA 1
ATOM 896 C C . GLY A 1 123 ? 13.916 -5.854 -26.748 1.00 91.19 123 GLY A C 1
ATOM 897 O O . GLY A 1 123 ? 14.695 -6.802 -26.618 1.00 91.19 123 GLY A O 1
ATOM 898 N N . LEU A 1 124 ? 13.327 -5.247 -25.718 1.00 91.62 124 LEU A N 1
ATOM 899 C CA . LEU A 1 124 ? 13.444 -5.675 -24.325 1.00 91.62 124 LEU A CA 1
ATOM 900 C C . LEU A 1 124 ? 12.138 -6.319 -23.856 1.00 91.62 124 LEU A C 1
ATOM 902 O O . LEU A 1 124 ? 11.051 -5.881 -24.229 1.00 91.62 124 LEU A O 1
ATOM 906 N N . GLU A 1 125 ? 12.265 -7.335 -23.016 1.00 91.69 125 GLU A N 1
ATOM 907 C CA . GLU A 1 125 ? 11.186 -7.933 -22.240 1.00 91.69 125 GLU A CA 1
ATOM 908 C C . GLU A 1 125 ? 11.541 -7.829 -20.757 1.00 91.69 125 GLU A C 1
ATOM 910 O O . GLU A 1 125 ? 12.671 -8.113 -20.363 1.00 91.69 125 GLU A O 1
ATOM 915 N N . PHE A 1 126 ? 10.591 -7.394 -19.932 1.00 91.62 126 PHE A N 1
ATOM 916 C CA . PHE A 1 126 ? 10.796 -7.293 -18.492 1.00 91.62 126 PHE A CA 1
ATOM 917 C C . PHE A 1 126 ? 10.366 -8.592 -17.826 1.00 91.62 126 PHE A C 1
ATOM 919 O O . PHE A 1 126 ? 9.178 -8.911 -17.763 1.00 91.62 126 PHE A O 1
ATOM 926 N N . ILE A 1 127 ? 11.342 -9.335 -17.314 1.00 92.62 127 ILE A N 1
ATOM 927 C CA . ILE A 1 127 ? 11.083 -10.552 -16.559 1.00 92.62 127 ILE A CA 1
ATOM 928 C C . ILE A 1 127 ? 10.587 -10.161 -15.176 1.00 92.62 127 ILE A C 1
ATOM 930 O O . ILE A 1 127 ? 11.321 -9.593 -14.363 1.00 92.62 127 ILE A O 1
ATOM 934 N N . GLN A 1 128 ? 9.315 -10.460 -14.941 1.00 92.56 128 GLN A N 1
ATOM 935 C CA . GLN A 1 128 ? 8.626 -10.158 -13.697 1.00 92.56 128 GLN A CA 1
ATOM 936 C C . GLN A 1 128 ? 9.130 -11.067 -12.575 1.00 92.56 128 GLN A C 1
ATOM 938 O O . GLN A 1 128 ? 9.404 -12.252 -12.776 1.00 92.56 128 GLN A O 1
ATOM 943 N N . THR A 1 129 ? 9.212 -10.515 -11.372 1.00 87.50 129 THR A N 1
ATOM 944 C CA . THR A 1 129 ? 9.413 -11.271 -10.136 1.00 87.50 129 THR A CA 1
ATOM 945 C C . THR A 1 129 ? 8.090 -11.324 -9.365 1.00 87.50 129 THR A C 1
ATOM 947 O O . THR A 1 129 ? 7.189 -10.532 -9.647 1.00 87.50 129 THR A O 1
ATOM 950 N N . PRO A 1 130 ? 7.944 -12.193 -8.348 1.00 85.31 130 PRO A N 1
ATOM 951 C CA . PRO A 1 130 ? 6.768 -12.160 -7.475 1.00 85.31 130 PRO A CA 1
ATOM 952 C C . PRO A 1 130 ? 6.552 -10.808 -6.775 1.00 85.31 130 PRO A C 1
ATOM 954 O O . PRO A 1 130 ? 5.440 -10.510 -6.352 1.00 85.31 130 PRO A O 1
ATOM 957 N N . ALA A 1 131 ? 7.610 -9.999 -6.643 1.00 86.25 131 ALA A N 1
ATOM 958 C CA . ALA A 1 131 ? 7.539 -8.660 -6.076 1.00 86.25 131 ALA A CA 1
ATOM 959 C C . ALA A 1 131 ? 7.164 -7.591 -7.113 1.00 86.25 131 ALA A C 1
ATOM 961 O O . ALA A 1 131 ? 6.830 -6.481 -6.715 1.00 86.25 131 ALA A O 1
ATOM 962 N N . SER A 1 132 ? 7.183 -7.892 -8.415 1.00 93.38 132 SER A N 1
ATOM 963 C CA . SER A 1 132 ? 6.850 -6.915 -9.450 1.00 93.38 132 SER A CA 1
ATOM 964 C C . SER A 1 132 ? 5.413 -6.407 -9.332 1.00 93.38 132 SER A C 1
ATOM 966 O O . SER A 1 132 ? 4.484 -7.114 -8.930 1.00 93.38 132 SER A O 1
ATOM 968 N N . ILE A 1 133 ? 5.223 -5.148 -9.716 1.00 93.06 133 ILE A N 1
ATOM 969 C CA . ILE A 1 133 ? 3.954 -4.433 -9.552 1.00 93.06 133 ILE A CA 1
ATOM 970 C C . ILE A 1 133 ? 2.849 -4.974 -10.468 1.00 93.06 133 ILE A C 1
ATOM 972 O O . ILE A 1 133 ? 1.662 -4.800 -10.204 1.00 93.06 133 ILE A O 1
ATOM 976 N N . TRP A 1 134 ? 3.225 -5.645 -11.553 1.00 92.62 134 TRP A N 1
ATOM 977 C CA . TRP A 1 134 ? 2.306 -6.154 -12.564 1.00 92.62 134 TRP A CA 1
ATOM 978 C C . TRP A 1 134 ? 1.276 -7.107 -11.967 1.00 92.62 134 TRP A C 1
ATOM 980 O O . TRP A 1 134 ? 1.647 -8.051 -11.280 1.00 92.62 134 TRP A O 1
ATOM 990 N N . GLY A 1 135 ? -0.008 -6.867 -12.246 1.00 91.25 135 GLY A N 1
ATOM 991 C CA . GLY A 1 135 ? -1.126 -7.648 -11.704 1.00 91.25 135 GLY A CA 1
ATOM 992 C C . GLY A 1 135 ? -1.669 -7.148 -10.360 1.00 91.25 135 GLY A C 1
ATOM 993 O O . GLY A 1 135 ? -2.659 -7.689 -9.883 1.00 91.25 135 GLY A O 1
ATOM 994 N N . ALA A 1 136 ? -1.079 -6.107 -9.755 1.00 94.44 136 ALA A N 1
ATOM 995 C CA . ALA A 1 136 ? -1.608 -5.511 -8.525 1.00 94.44 136 ALA A CA 1
ATOM 996 C C . ALA A 1 136 ? -3.035 -5.002 -8.690 1.00 94.44 136 ALA A C 1
ATOM 998 O O . ALA A 1 136 ? -3.325 -4.262 -9.629 1.00 94.44 136 ALA A O 1
ATOM 999 N N . ASN A 1 137 ? -3.890 -5.296 -7.711 1.00 94.81 137 ASN A N 1
ATOM 1000 C CA . ASN A 1 137 ? -5.133 -4.544 -7.525 1.00 94.81 137 ASN A CA 1
ATOM 1001 C C . ASN A 1 137 ? -4.968 -3.445 -6.470 1.00 94.81 137 ASN A C 1
ATOM 1003 O O . ASN A 1 137 ? -5.689 -2.454 -6.499 1.00 94.81 137 ASN A O 1
ATOM 1007 N N . ALA A 1 138 ? -4.011 -3.610 -5.553 1.00 95.00 138 ALA A N 1
ATOM 1008 C CA . ALA A 1 138 ? -3.644 -2.608 -4.565 1.00 95.00 138 ALA A CA 1
ATOM 1009 C C . ALA A 1 138 ? -2.125 -2.568 -4.385 1.00 95.00 138 ALA A C 1
ATOM 1011 O O . ALA A 1 138 ? -1.453 -3.603 -4.385 1.00 95.00 138 ALA A O 1
ATOM 1012 N N . VAL A 1 139 ? -1.585 -1.366 -4.194 1.00 95.25 139 VAL A N 1
ATOM 1013 C CA . VAL A 1 139 ? -0.164 -1.151 -3.918 1.00 95.25 139 VAL A CA 1
ATOM 1014 C C . VAL A 1 139 ? -0.036 -0.326 -2.647 1.00 95.25 139 VAL A C 1
ATOM 1016 O O . VAL A 1 139 ? -0.541 0.790 -2.566 1.00 95.25 139 VAL A O 1
ATOM 1019 N N . PHE A 1 140 ? 0.645 -0.881 -1.649 1.00 95.25 140 PHE A N 1
ATOM 1020 C CA . PHE A 1 140 ? 0.988 -0.184 -0.419 1.00 95.25 140 PHE A CA 1
ATOM 1021 C C . PHE A 1 140 ? 2.484 0.131 -0.413 1.00 95.25 140 PHE A C 1
ATOM 1023 O O . PHE A 1 140 ? 3.316 -0.773 -0.464 1.00 95.25 140 PHE A O 1
ATOM 1030 N N . ILE A 1 141 ? 2.817 1.418 -0.333 1.00 94.50 141 ILE A N 1
ATOM 1031 C CA . ILE A 1 141 ? 4.190 1.909 -0.235 1.00 94.50 141 ILE A CA 1
ATOM 1032 C C . ILE A 1 141 ? 4.395 2.484 1.171 1.00 94.50 141 ILE A C 1
ATOM 1034 O O . ILE A 1 141 ? 3.908 3.574 1.477 1.00 94.50 141 ILE A O 1
ATOM 1038 N N . ASP A 1 142 ? 5.089 1.745 2.037 1.00 94.38 142 ASP A N 1
ATOM 1039 C CA . ASP A 1 142 ? 5.411 2.187 3.396 1.00 94.38 142 ASP A CA 1
ATOM 1040 C C . ASP A 1 142 ? 6.676 3.052 3.411 1.00 94.38 142 ASP A C 1
ATOM 1042 O O . ASP A 1 142 ? 7.529 2.966 2.529 1.00 94.38 142 ASP A O 1
ATOM 1046 N N . GLU A 1 143 ? 6.796 3.898 4.431 1.00 93.62 143 GLU A N 1
ATOM 1047 C CA . GLU A 1 143 ? 7.945 4.779 4.653 1.00 93.62 143 GLU A CA 1
ATOM 1048 C C . GLU A 1 143 ? 8.286 5.684 3.456 1.00 93.62 143 GLU A C 1
ATOM 1050 O O . GLU A 1 143 ? 9.448 6.020 3.234 1.00 93.62 143 GLU A O 1
ATOM 1055 N N . ILE A 1 144 ? 7.277 6.139 2.700 1.00 91.12 144 ILE A N 1
ATOM 1056 C CA . ILE A 1 144 ? 7.458 6.995 1.511 1.00 91.12 144 ILE A CA 1
ATOM 1057 C C . ILE A 1 144 ? 8.296 8.256 1.783 1.00 91.12 144 ILE A C 1
ATOM 1059 O O . ILE A 1 144 ? 9.027 8.719 0.914 1.00 91.12 144 ILE A O 1
ATOM 1063 N N . SER A 1 145 ? 8.257 8.787 3.009 1.00 90.62 145 SER A N 1
ATOM 1064 C CA . SER A 1 145 ? 9.072 9.932 3.435 1.00 90.62 145 SER A CA 1
ATOM 1065 C C . SER A 1 145 ? 10.575 9.636 3.521 1.00 90.62 145 SER A C 1
ATOM 1067 O O . SER A 1 145 ? 11.373 10.568 3.549 1.00 90.62 145 SER A O 1
ATOM 1069 N N . ARG A 1 146 ? 10.967 8.358 3.574 1.00 91.38 146 ARG A N 1
ATOM 1070 C CA . ARG A 1 146 ? 12.358 7.881 3.540 1.00 91.38 146 ARG A CA 1
ATOM 1071 C C . ARG A 1 146 ? 12.778 7.409 2.145 1.00 91.38 146 ARG A C 1
ATOM 1073 O O . ARG A 1 146 ? 13.883 6.891 1.997 1.00 91.38 146 ARG A O 1
ATOM 1080 N N . CYS A 1 147 ? 11.910 7.546 1.141 1.00 92.00 147 CYS A N 1
ATOM 1081 C CA . CYS A 1 147 ? 12.219 7.151 -0.225 1.00 92.00 147 CYS A CA 1
ATOM 1082 C C . CYS A 1 147 ? 13.375 7.984 -0.782 1.00 92.00 147 CYS A C 1
ATOM 1084 O O . CYS A 1 147 ? 13.513 9.174 -0.487 1.00 92.00 147 CYS A O 1
ATOM 1086 N N . ARG A 1 148 ? 14.206 7.361 -1.618 1.00 89.25 148 ARG A N 1
ATOM 1087 C CA . ARG A 1 148 ? 15.266 8.083 -2.316 1.00 89.25 148 ARG A CA 1
ATOM 1088 C C . ARG A 1 148 ? 14.647 9.048 -3.341 1.00 89.25 148 ARG A C 1
ATOM 1090 O O . ARG A 1 148 ? 13.762 8.623 -4.089 1.00 89.25 148 ARG A O 1
ATOM 1097 N N . PRO A 1 149 ? 15.113 10.308 -3.438 1.00 86.38 149 PRO A N 1
ATOM 1098 C CA . PRO A 1 149 ? 14.498 11.303 -4.322 1.00 86.38 149 PRO A CA 1
ATOM 1099 C C . PRO A 1 149 ? 14.416 10.882 -5.798 1.00 86.38 149 PRO A C 1
ATOM 1101 O O . PRO A 1 149 ? 13.449 11.201 -6.485 1.00 86.38 149 PRO A O 1
ATOM 1104 N N . ASP A 1 150 ? 15.409 10.133 -6.288 1.00 84.06 150 ASP A N 1
ATOM 1105 C CA . ASP A 1 150 ? 15.463 9.634 -7.666 1.00 84.06 150 ASP A CA 1
ATOM 1106 C C . ASP A 1 150 ? 14.356 8.621 -7.992 1.00 84.06 150 ASP A C 1
ATOM 1108 O O . ASP A 1 150 ? 13.902 8.545 -9.137 1.00 84.06 150 ASP A O 1
ATOM 1112 N N . LEU A 1 151 ? 13.901 7.864 -6.992 1.00 83.06 151 LEU A N 1
ATOM 1113 C CA . LEU A 1 151 ? 12.800 6.917 -7.132 1.00 83.06 151 LEU A CA 1
ATOM 1114 C C . LEU A 1 151 ? 11.448 7.557 -6.809 1.00 83.06 151 LEU A C 1
ATOM 1116 O O . LEU A 1 151 ? 10.461 7.247 -7.470 1.00 83.06 151 LEU A O 1
ATOM 1120 N N . GLN A 1 152 ? 11.402 8.487 -5.853 1.00 82.94 152 GLN A N 1
ATOM 1121 C CA . GLN A 1 152 ? 10.172 9.161 -5.436 1.00 82.94 152 GLN A CA 1
ATOM 1122 C C . GLN A 1 152 ? 9.457 9.848 -6.610 1.00 82.94 152 GLN A C 1
ATOM 1124 O O . GLN A 1 152 ? 8.246 9.705 -6.755 1.00 82.94 152 GLN A O 1
ATOM 1129 N N . ASN A 1 153 ? 10.209 10.501 -7.502 1.00 80.69 153 ASN A N 1
ATOM 1130 C CA . ASN A 1 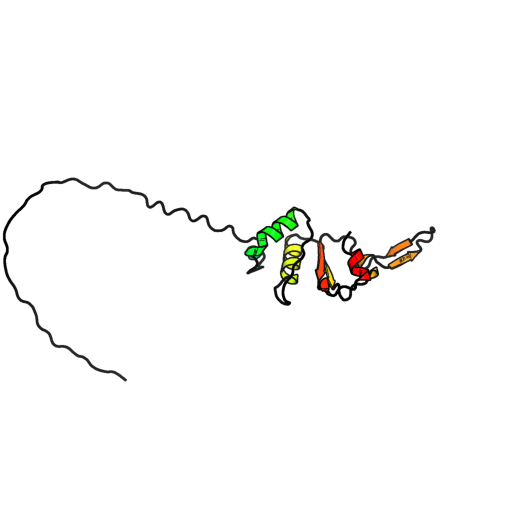153 ? 9.667 11.148 -8.705 1.00 80.69 153 ASN A CA 1
ATOM 1131 C C . ASN A 1 153 ? 9.056 10.169 -9.722 1.00 80.69 153 ASN A C 1
ATOM 1133 O O . ASN A 1 153 ? 8.365 10.597 -10.636 1.00 80.69 153 ASN A O 1
ATOM 1137 N N . LYS A 1 154 ? 9.330 8.865 -9.599 1.00 80.19 154 LYS A N 1
ATOM 1138 C CA . LYS A 1 154 ? 8.784 7.822 -10.479 1.00 80.19 154 LYS A CA 1
ATOM 1139 C C . LYS A 1 154 ? 7.518 7.173 -9.913 1.00 80.19 154 LYS A C 1
ATOM 1141 O O . LYS A 1 154 ? 6.854 6.442 -10.638 1.00 80.19 154 LYS A O 1
ATOM 1146 N N . LEU A 1 155 ? 7.215 7.394 -8.630 1.00 74.88 155 LEU A N 1
ATOM 1147 C CA . LEU A 1 155 ? 6.070 6.788 -7.938 1.00 74.88 155 LEU A CA 1
ATOM 1148 C C . LEU A 1 155 ? 4.771 7.588 -8.106 1.00 74.88 155 LEU A C 1
ATOM 1150 O O . LEU A 1 155 ? 3.694 7.036 -7.895 1.00 74.88 155 LEU A O 1
ATOM 1154 N N . PHE A 1 156 ? 4.868 8.861 -8.488 1.00 66.50 156 PHE A N 1
ATOM 1155 C CA . PHE A 1 156 ? 3.730 9.755 -8.688 1.00 66.50 156 PHE A CA 1
ATOM 1156 C C . PHE A 1 156 ? 3.711 10.215 -10.155 1.00 66.50 156 PHE A C 1
ATOM 1158 O O . PHE A 1 156 ? 4.557 11.035 -10.518 1.00 66.50 156 PHE A O 1
ATOM 1165 N N . PRO A 1 157 ? 2.843 9.638 -11.008 1.00 56.16 157 PRO A N 1
ATOM 1166 C CA . PRO A 1 157 ? 2.645 10.101 -12.381 1.00 56.16 157 PRO A CA 1
ATOM 1167 C C . PRO A 1 157 ? 1.940 11.462 -12.456 1.00 56.16 157 PRO A C 1
ATOM 1169 O O . PRO A 1 157 ? 1.210 11.818 -11.501 1.00 56.16 157 PRO A O 1
#

Sequence (157 aa):
MAGPYEDHPLGPLGGQSSQIGQVLHGRDARARTGGNMAAKRISKPESLLAALGIIGMEPIEPVILGALIGGEPLLLVGPHGTGKSYLLTRISAALGLELRHYNASLLNYDDLVGYPLPNGRGGLEFIQTPASIWGANAVFIDEISRCRPDLQNKLFP